Protein AF-A0A1H3DCQ0-F1 (afdb_monomer_lite)

pLDDT: mean 71.86, std 17.16, range [36.75, 95.94]

Sequence (113 aa):
MAKPFQTNRPQFDSDLDAILDRVYGNKPDAPVDIPRAVIPQTFVRNDQGSKELKEALSDLRSRRERAQSTMRLQEEIDY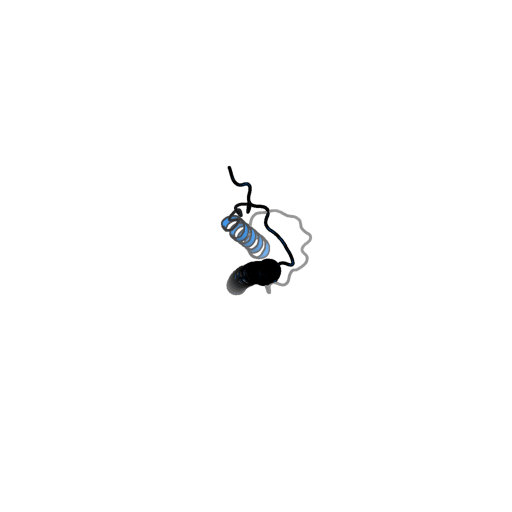LRTQINTLRDLG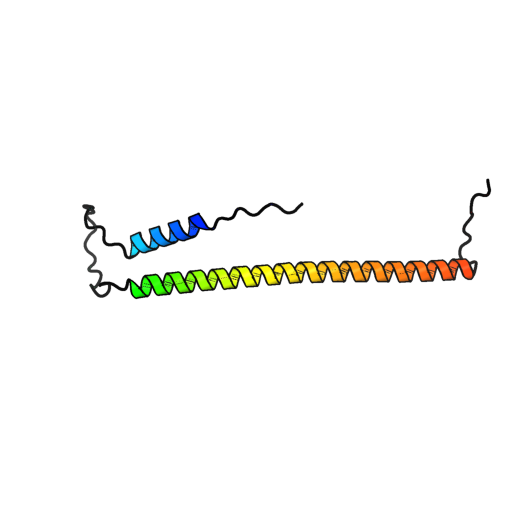DQIERLRLDVQHGRITLDLPTD

Secondary structure (DSSP, 8-state):
-PPPPP--HHHHHHHHHHHHHHHH----------------GGGS--HHHHHHHHHHHHHHHHHHHHHHHHHHHHHHHHHHHHHHHHHHHHHHHHHHHHHHHHTTSS-------

Foldseek 3Di:
DDDDDPPCPPVVVVVLVVVCCVVLNDDPDDPDPDPDPPPDPPSPDPPVVSVVVVVVVVVVVVVVVVVVVVVVVVVVVVVVVVVVVVVVVVVVVVVVVVVCVVVVVDDDPDDDD

Radius of gyration: 32.67 Å; chains: 1; bounding box: 79×29×78 Å

Organism: Allochromatium warmingii (NCBI:txid61595)

Structure (mmCIF, N/CA/C/O backbone):
data_AF-A0A1H3DCQ0-F1
#
_entry.id   AF-A0A1H3DCQ0-F1
#
loop_
_atom_site.group_PDB
_atom_site.id
_atom_site.type_symbol
_atom_site.label_atom_id
_atom_site.label_alt_id
_atom_site.label_comp_id
_atom_site.label_asym_id
_atom_site.label_entity_id
_atom_site.label_seq_id
_atom_site.pdbx_PDB_ins_code
_atom_site.Cartn_x
_atom_site.Cartn_y
_atom_site.Cartn_z
_atom_site.occupancy
_atom_site.B_iso_or_equiv
_atom_site.auth_seq_id
_atom_site.auth_comp_id
_atom_site.auth_asym_id
_atom_site.auth_atom_id
_atom_site.pdbx_PDB_model_num
ATOM 1 N N . MET A 1 1 ? 2.482 13.761 -0.715 1.00 36.75 1 MET A N 1
ATOM 2 C CA . MET A 1 1 ? 2.442 14.274 0.674 1.00 36.75 1 MET A CA 1
ATOM 3 C C . MET A 1 1 ? 1.290 13.598 1.406 1.00 36.75 1 MET A C 1
ATOM 5 O O . MET A 1 1 ? 0.142 13.866 1.078 1.00 36.75 1 MET A O 1
ATOM 9 N N . ALA A 1 2 ? 1.579 12.663 2.315 1.00 41.25 2 ALA A N 1
ATOM 10 C CA . ALA A 1 2 ? 0.559 11.967 3.101 1.00 41.25 2 ALA A CA 1
ATOM 11 C C . ALA A 1 2 ? 0.163 12.825 4.316 1.00 41.25 2 ALA A C 1
ATOM 13 O O . ALA A 1 2 ? 1.034 13.341 5.015 1.00 41.25 2 ALA A O 1
ATOM 14 N N . LYS A 1 3 ? -1.142 13.017 4.545 1.00 48.44 3 LYS A N 1
ATOM 15 C CA . LYS A 1 3 ? -1.653 13.773 5.700 1.00 48.44 3 LYS A CA 1
ATOM 16 C C . LYS A 1 3 ? -1.341 13.020 7.005 1.00 48.44 3 LYS A C 1
ATOM 18 O O . LYS A 1 3 ? -1.567 11.810 7.052 1.00 48.44 3 LYS A O 1
ATOM 23 N N . PRO A 1 4 ? -0.888 13.704 8.070 1.00 46.00 4 PRO A N 1
ATOM 24 C CA . PRO A 1 4 ? -0.764 13.091 9.386 1.00 46.00 4 PRO A CA 1
ATOM 25 C C . PRO A 1 4 ? -2.164 12.780 9.932 1.00 46.00 4 PRO A C 1
ATOM 27 O O . PRO A 1 4 ? -3.019 13.661 10.028 1.00 46.00 4 PRO A O 1
ATOM 30 N N . PHE A 1 5 ? -2.418 11.510 10.248 1.00 55.00 5 PHE A N 1
ATOM 31 C CA . PHE A 1 5 ? -3.696 11.074 10.803 1.00 55.00 5 PHE A CA 1
ATOM 32 C C . PHE A 1 5 ? -3.772 11.429 12.290 1.00 55.00 5 PHE A C 1
ATOM 34 O O . PHE A 1 5 ? -2.950 10.987 13.090 1.00 55.00 5 PHE A O 1
ATOM 41 N N . GLN A 1 6 ? -4.786 12.220 12.643 1.00 46.38 6 GLN A N 1
ATOM 42 C CA . GLN A 1 6 ? -5.157 12.527 14.020 1.00 46.38 6 GLN A CA 1
ATOM 43 C C . GLN A 1 6 ? -5.483 11.228 14.769 1.00 46.38 6 GLN A C 1
ATOM 45 O O . GLN A 1 6 ? -6.370 10.460 14.393 1.00 46.38 6 GLN A O 1
ATOM 50 N N . THR A 1 7 ? -4.746 10.975 15.843 1.00 48.78 7 THR A N 1
ATOM 51 C CA . THR A 1 7 ? -4.976 9.890 16.794 1.00 48.78 7 THR A CA 1
ATOM 52 C C . THR A 1 7 ? -6.251 10.152 17.604 1.00 48.78 7 THR A C 1
ATOM 54 O O . THR A 1 7 ? -6.183 10.565 18.756 1.00 48.78 7 THR A O 1
ATOM 57 N N . ASN A 1 8 ? -7.425 9.862 17.032 1.00 51.03 8 ASN A N 1
ATOM 58 C CA . ASN A 1 8 ? -8.747 9.934 17.690 1.00 51.03 8 ASN A CA 1
ATOM 59 C C . ASN A 1 8 ? -8.974 8.827 18.748 1.00 51.03 8 ASN A C 1
ATOM 61 O O . ASN A 1 8 ? -10.093 8.368 18.964 1.00 51.03 8 ASN A O 1
ATOM 65 N N . ARG A 1 9 ? -7.907 8.331 19.383 1.00 52.66 9 ARG A N 1
ATOM 66 C CA . ARG A 1 9 ? -7.963 7.233 20.358 1.00 52.66 9 ARG A CA 1
ATOM 67 C C . ARG A 1 9 ? -8.759 7.570 21.633 1.00 52.66 9 ARG A C 1
ATOM 69 O O . ARG A 1 9 ? -9.628 6.769 21.950 1.00 52.66 9 ARG A O 1
ATOM 76 N N . PRO A 1 10 ? -8.557 8.715 22.317 1.00 57.78 10 PRO A N 1
ATOM 77 C CA . PRO A 1 10 ? -9.192 8.941 23.622 1.00 57.78 10 PRO A CA 1
ATOM 78 C C . PRO A 1 10 ? -10.685 9.289 23.538 1.00 57.78 10 PRO A C 1
ATOM 80 O O . PRO A 1 10 ? -11.425 9.064 24.489 1.00 57.78 10 PRO A O 1
ATOM 83 N N . GLN A 1 11 ? -11.143 9.827 22.405 1.00 63.56 11 GLN A N 1
ATOM 84 C CA . GLN A 1 11 ? -12.509 10.338 22.280 1.00 63.56 11 GLN A CA 1
ATOM 85 C C . GLN A 1 11 ? -13.541 9.219 22.101 1.00 63.56 11 GLN A C 1
ATOM 87 O O . GLN A 1 11 ? -14.601 9.265 22.707 1.00 63.56 11 GLN A O 1
ATOM 92 N N . PHE A 1 12 ? -13.195 8.162 21.360 1.00 65.12 12 PHE A N 1
ATOM 93 C CA . PHE A 1 12 ? -14.090 7.019 21.160 1.00 65.12 12 PHE A CA 1
ATOM 94 C C . PHE A 1 12 ? -14.335 6.226 22.448 1.00 65.12 12 PHE A C 1
ATOM 96 O O . PHE A 1 12 ? -15.464 5.825 22.704 1.00 65.12 12 PHE A O 1
ATOM 103 N N . ASP A 1 13 ? -13.297 6.012 23.261 1.00 66.50 13 ASP A N 1
ATOM 104 C CA . ASP A 1 13 ? -13.434 5.260 24.513 1.00 66.50 13 ASP A CA 1
ATOM 105 C C . ASP A 1 13 ? -14.296 6.039 25.520 1.00 66.50 13 ASP A C 1
ATOM 107 O O . ASP A 1 13 ? -15.165 5.457 26.163 1.00 66.50 13 ASP A O 1
ATOM 111 N N . SER A 1 14 ? -14.131 7.368 25.569 1.00 67.44 14 SER A N 1
ATOM 112 C CA . SER A 1 14 ? -14.988 8.276 26.3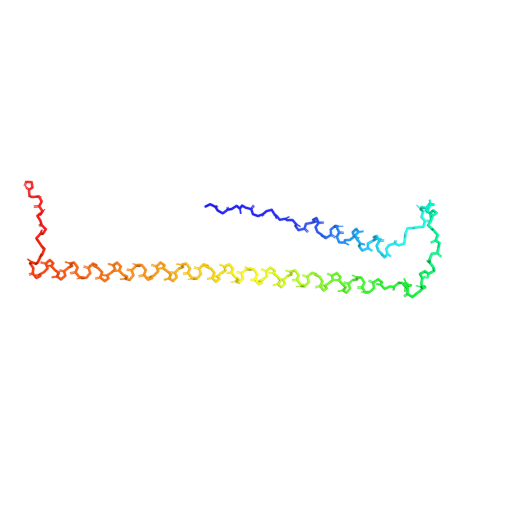42 1.00 67.44 14 SER A CA 1
ATOM 113 C C . SER A 1 14 ? -16.440 8.272 25.855 1.00 67.44 14 SER A C 1
ATOM 115 O O . SER A 1 14 ? -17.361 8.241 26.669 1.00 67.44 14 SER A O 1
ATOM 117 N N . ASP A 1 15 ? -16.665 8.305 24.541 1.00 69.38 15 ASP A N 1
ATOM 118 C CA . ASP A 1 15 ? -18.012 8.290 23.960 1.00 69.38 15 ASP A CA 1
ATOM 119 C C . ASP A 1 15 ? -18.700 6.936 24.184 1.00 69.38 15 ASP A C 1
ATOM 121 O O . ASP A 1 15 ? -19.893 6.883 24.487 1.00 69.38 15 ASP A O 1
ATOM 125 N N . LEU A 1 16 ? -17.951 5.834 24.092 1.00 72.69 16 LEU A N 1
ATOM 126 C CA . LEU A 1 16 ? -18.446 4.492 24.382 1.00 72.69 16 LEU A CA 1
ATOM 127 C C . LEU A 1 16 ? -18.814 4.355 25.860 1.00 72.69 16 LEU A C 1
ATOM 129 O O . LEU A 1 16 ? -19.893 3.854 26.166 1.00 72.69 16 LEU A O 1
ATOM 133 N N . ASP A 1 17 ? -17.963 4.838 26.763 1.00 72.69 17 ASP A N 1
ATOM 134 C CA . ASP A 1 17 ? -18.251 4.843 28.196 1.00 72.69 17 ASP A CA 1
ATOM 135 C C . ASP A 1 17 ? -19.470 5.716 28.514 1.00 72.69 17 ASP A C 1
ATOM 137 O O . ASP A 1 17 ? -20.328 5.297 29.285 1.00 72.69 17 ASP A O 1
ATOM 141 N N . ALA A 1 18 ? -19.635 6.864 27.850 1.00 72.25 18 ALA A N 1
ATOM 142 C CA . ALA A 1 18 ? -20.825 7.703 27.990 1.00 72.25 18 ALA A CA 1
ATOM 143 C C . ALA A 1 18 ? -22.106 7.024 27.469 1.00 72.25 18 ALA A C 1
ATOM 145 O O . ALA A 1 18 ? -23.181 7.201 28.046 1.00 72.25 18 ALA A O 1
ATOM 146 N N . ILE A 1 19 ? -22.019 6.244 26.388 1.00 73.38 19 ILE A N 1
ATOM 147 C CA . ILE A 1 19 ? -23.153 5.477 25.853 1.00 73.38 19 ILE A CA 1
ATOM 148 C C . ILE A 1 19 ? -23.493 4.310 26.781 1.00 73.38 19 ILE A C 1
ATOM 150 O O . ILE A 1 19 ? -24.666 4.100 27.086 1.00 73.38 19 ILE A O 1
ATOM 154 N N . LEU A 1 20 ? -22.490 3.574 27.258 1.00 71.06 20 LEU A N 1
ATOM 155 C CA . LEU A 1 20 ? -22.688 2.466 28.187 1.00 71.06 20 LEU A CA 1
ATOM 156 C C . LEU A 1 20 ? -23.248 2.964 29.523 1.00 71.06 20 LEU A C 1
ATOM 158 O O . LEU A 1 20 ? -24.194 2.371 30.027 1.00 71.06 20 LEU A O 1
ATOM 162 N N . ASP A 1 21 ? -22.761 4.089 30.043 1.00 69.44 21 ASP A N 1
ATOM 163 C CA . ASP A 1 21 ? -23.301 4.728 31.248 1.00 69.44 21 ASP A CA 1
ATOM 164 C C . ASP A 1 21 ? -24.717 5.283 31.019 1.00 69.44 21 ASP A C 1
ATOM 166 O O . ASP A 1 21 ? -25.565 5.239 31.900 1.00 69.44 21 ASP A O 1
ATOM 170 N N . ARG A 1 22 ? -25.056 5.742 29.811 1.00 69.06 22 ARG A N 1
ATOM 171 C CA . ARG A 1 22 ? -26.432 6.165 29.499 1.00 69.06 22 ARG A CA 1
ATOM 172 C C . ARG A 1 22 ? -27.410 4.988 29.394 1.00 69.06 22 ARG A C 1
ATOM 174 O O . ARG A 1 22 ? -28.580 5.149 29.729 1.00 69.06 22 ARG A O 1
ATOM 181 N N . VAL A 1 23 ? -26.964 3.842 28.881 1.00 63.66 23 VAL A N 1
ATOM 182 C CA . VAL A 1 23 ? -27.813 2.659 28.642 1.00 63.66 23 VAL A CA 1
ATOM 183 C C . VAL A 1 23 ? -27.898 1.758 29.879 1.00 63.66 23 VAL A C 1
ATOM 185 O O . VAL A 1 23 ? -28.939 1.151 30.119 1.00 63.66 23 VAL A O 1
ATOM 188 N N . TYR A 1 24 ? -26.825 1.688 30.669 1.00 59.25 24 TYR A N 1
ATOM 189 C CA . TYR A 1 24 ? -26.683 0.782 31.814 1.00 59.25 24 TYR A CA 1
ATOM 190 C C . TYR A 1 24 ? -26.395 1.492 33.146 1.00 59.25 24 TYR A C 1
ATOM 192 O O . TYR A 1 24 ? -26.485 0.861 34.200 1.00 59.25 24 TYR A O 1
ATOM 200 N N . GLY A 1 25 ? -26.050 2.780 33.132 1.00 53.69 25 GLY A N 1
ATOM 201 C CA . GLY A 1 25 ? -25.765 3.558 34.334 1.00 53.69 25 GLY A CA 1
ATOM 202 C C . GLY A 1 25 ? -27.047 4.003 35.030 1.00 53.69 25 GLY A C 1
ATOM 203 O O . GLY A 1 25 ? -27.839 4.800 34.527 1.00 53.69 25 GLY A O 1
ATOM 204 N N . ASN A 1 26 ? -27.244 3.483 36.238 1.00 57.31 26 ASN A N 1
ATOM 205 C CA . ASN A 1 26 ? -28.305 3.908 37.141 1.00 57.31 26 ASN A CA 1
ATOM 206 C C . ASN A 1 26 ? -28.019 5.333 37.644 1.00 57.31 26 ASN A C 1
ATOM 208 O O . ASN A 1 26 ? -27.223 5.508 38.565 1.00 57.31 26 ASN A O 1
ATOM 212 N N . LYS A 1 27 ? -28.692 6.353 37.099 1.00 53.88 27 LYS A N 1
ATOM 213 C CA . LYS A 1 27 ? -28.791 7.668 37.757 1.00 53.88 27 LYS A CA 1
ATOM 214 C C . LYS A 1 27 ? -30.149 7.785 38.458 1.00 53.88 27 LYS A C 1
ATOM 216 O O . LYS A 1 27 ? -31.161 7.791 37.761 1.00 53.88 27 LYS A O 1
ATOM 221 N N . PRO A 1 28 ? -30.200 7.876 39.802 1.00 52.78 28 PRO A N 1
ATOM 222 C CA . PRO A 1 28 ? -31.461 8.001 40.531 1.00 52.78 28 PRO A CA 1
ATOM 223 C C . PRO A 1 28 ? -32.058 9.422 40.562 1.00 52.78 28 PRO A C 1
ATOM 225 O O . PRO A 1 28 ? -33.158 9.568 41.075 1.00 52.78 28 PRO A O 1
ATOM 228 N N . ASP A 1 29 ? -31.422 10.448 39.983 1.00 53.22 29 ASP A N 1
ATOM 229 C CA . ASP A 1 29 ? -31.877 11.843 40.133 1.00 53.22 29 ASP A CA 1
ATOM 230 C C . ASP A 1 29 ? -32.185 12.540 38.800 1.00 53.22 29 ASP A C 1
ATOM 232 O O . ASP A 1 29 ? -31.443 13.403 38.330 1.00 53.22 29 ASP A O 1
ATOM 236 N N . ALA A 1 30 ? -33.321 12.203 38.192 1.00 49.50 30 ALA A N 1
ATOM 237 C CA . ALA A 1 30 ? -33.998 13.114 37.271 1.00 49.50 30 ALA A CA 1
ATOM 238 C C . ALA A 1 30 ? -35.520 12.894 37.345 1.00 49.50 30 ALA A C 1
ATOM 240 O O . ALA A 1 30 ? -35.973 11.773 37.097 1.00 49.50 30 ALA A O 1
ATOM 241 N N . PRO A 1 31 ? -36.332 13.926 37.649 1.00 47.00 31 PRO A N 1
ATOM 242 C CA . PRO A 1 31 ? -37.779 13.831 37.543 1.00 47.00 31 PRO A CA 1
ATOM 243 C C . PRO A 1 31 ? -38.133 13.929 36.060 1.00 47.00 31 PRO A C 1
ATOM 245 O O . PRO A 1 31 ? -38.392 15.008 35.533 1.00 47.00 31 PRO A O 1
ATOM 248 N N . VAL A 1 32 ? -38.065 12.802 35.356 1.00 50.00 32 VAL A N 1
ATOM 249 C CA . VAL A 1 32 ? -38.583 12.706 33.993 1.00 50.00 32 VAL A CA 1
ATOM 250 C C . VAL A 1 32 ? -39.899 11.949 34.070 1.00 50.00 32 VAL A C 1
ATOM 252 O O . VAL A 1 32 ? -39.915 10.729 34.224 1.00 50.00 32 VAL A O 1
ATOM 255 N N . ASP A 1 33 ? -41.001 12.695 33.982 1.00 46.00 33 ASP A N 1
ATOM 256 C CA . ASP A 1 33 ? -42.336 12.164 33.705 1.00 46.00 33 ASP A CA 1
ATOM 257 C C . ASP A 1 33 ? -42.329 11.522 32.308 1.00 46.00 33 ASP A C 1
ATOM 259 O O . ASP A 1 33 ? -42.688 12.129 31.300 1.00 46.00 33 ASP A O 1
ATOM 263 N N . ILE A 1 34 ? -41.861 10.277 32.234 1.00 55.69 34 ILE A N 1
ATOM 264 C CA . ILE A 1 34 ? -42.050 9.399 31.081 1.00 55.69 34 ILE A CA 1
ATOM 265 C C . ILE A 1 34 ? -43.137 8.400 31.484 1.00 55.69 34 ILE A C 1
ATOM 267 O O . ILE A 1 34 ? -42.979 7.734 32.514 1.00 55.69 34 ILE A O 1
ATOM 271 N N . PRO A 1 35 ? -44.236 8.254 30.716 1.00 45.03 35 PRO A N 1
ATOM 272 C CA . PRO A 1 35 ? -45.238 7.239 31.000 1.00 45.03 35 PRO A CA 1
ATOM 273 C C . PRO A 1 35 ? -44.551 5.876 31.021 1.00 45.03 35 PRO A C 1
ATOM 275 O O . PRO A 1 35 ? -43.921 5.445 30.055 1.00 45.03 35 PRO A O 1
ATOM 278 N N . ARG A 1 36 ? -44.634 5.254 32.195 1.00 48.25 36 ARG A N 1
ATOM 279 C CA . ARG A 1 36 ? -43.927 4.054 32.632 1.00 48.25 36 ARG A CA 1
ATOM 280 C C . ARG A 1 36 ? -44.325 2.858 31.762 1.00 48.25 36 ARG A C 1
ATOM 282 O O . ARG A 1 36 ? -45.153 2.042 32.155 1.00 48.25 36 ARG A O 1
ATOM 289 N N . ALA A 1 37 ? -43.733 2.743 30.574 1.00 47.41 37 ALA A N 1
ATOM 290 C CA . ALA A 1 37 ? -43.648 1.470 29.882 1.00 47.41 37 ALA A CA 1
ATOM 291 C C . ALA A 1 37 ? -42.833 0.556 30.797 1.00 47.41 37 ALA A C 1
ATOM 293 O O . ALA A 1 37 ? -41.677 0.837 31.109 1.00 47.41 37 ALA A O 1
ATOM 294 N N . VAL A 1 38 ? -43.489 -0.475 31.323 1.00 50.47 38 VAL A N 1
ATOM 295 C CA . VAL A 1 38 ? -42.901 -1.472 32.213 1.00 50.47 38 VAL A CA 1
ATOM 296 C C . VAL A 1 38 ? -41.805 -2.194 31.434 1.00 50.47 38 VAL A C 1
ATOM 298 O O . VAL A 1 38 ? -42.063 -3.165 30.732 1.00 50.47 38 VAL A O 1
ATOM 301 N N . ILE A 1 39 ? -40.579 -1.679 31.517 1.00 52.12 39 ILE A N 1
ATOM 302 C CA . ILE A 1 39 ? -39.385 -2.383 31.064 1.00 52.12 39 ILE A CA 1
ATOM 303 C C . ILE A 1 39 ? -39.178 -3.520 32.074 1.00 52.12 39 ILE A C 1
ATOM 305 O O . ILE A 1 39 ? -39.026 -3.240 33.269 1.00 52.12 39 ILE A O 1
ATOM 309 N N . PRO A 1 40 ? -39.228 -4.795 31.647 1.00 43.31 40 PRO A N 1
ATOM 310 C CA . PRO A 1 40 ? -39.035 -5.926 32.542 1.00 43.31 40 PRO A CA 1
ATOM 311 C C . PRO A 1 40 ? -37.693 -5.808 33.265 1.00 43.31 40 PRO A C 1
ATOM 313 O O . PRO A 1 40 ? -36.658 -5.549 32.651 1.00 43.31 40 PRO A O 1
ATOM 316 N N . GLN A 1 41 ? -37.713 -6.030 34.578 1.00 50.78 41 GLN A N 1
ATOM 317 C CA . GLN A 1 41 ? -36.566 -5.969 35.492 1.00 50.78 41 GLN A CA 1
ATOM 318 C C . GLN A 1 41 ? -35.497 -7.059 35.244 1.00 50.78 41 GLN A C 1
ATOM 320 O O . GLN A 1 41 ? -34.731 -7.394 36.139 1.00 50.78 41 GLN A O 1
ATOM 325 N N . THR A 1 42 ? -35.393 -7.625 34.041 1.00 50.38 42 THR A N 1
ATOM 326 C CA . THR A 1 42 ? -34.314 -8.559 33.677 1.00 50.38 42 THR A CA 1
ATOM 327 C C . THR A 1 42 ? -32.979 -7.854 33.422 1.00 50.38 42 THR A C 1
ATOM 329 O O . THR A 1 42 ? -31.964 -8.517 33.250 1.00 50.38 42 THR A O 1
ATOM 332 N N . PHE A 1 43 ? -32.947 -6.518 33.448 1.00 50.31 43 PHE A N 1
ATOM 333 C CA . PHE A 1 43 ? -3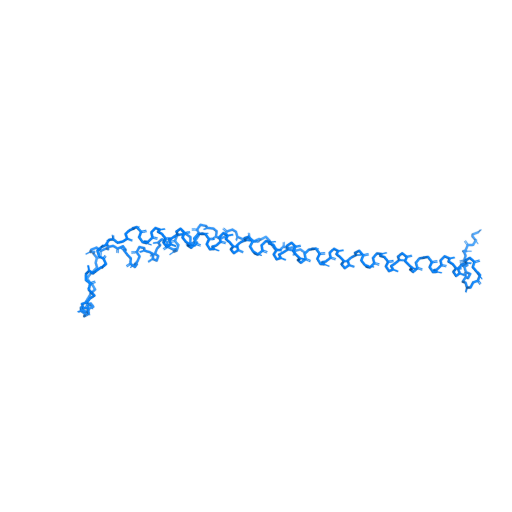1.723 -5.711 33.369 1.00 50.31 43 PHE A CA 1
ATOM 334 C C . PHE A 1 43 ? -31.095 -5.419 34.740 1.00 50.31 43 PHE A C 1
ATOM 336 O O . PHE A 1 43 ? -30.351 -4.450 34.896 1.00 50.31 43 PHE A O 1
ATOM 343 N N . VAL A 1 44 ? -31.355 -6.251 35.752 1.00 49.91 44 VAL A N 1
ATOM 344 C CA . VAL A 1 44 ? -30.555 -6.228 36.979 1.00 49.91 44 VAL A CA 1
ATOM 345 C C . VAL A 1 44 ? -29.152 -6.740 36.635 1.00 49.91 44 VAL A C 1
ATOM 347 O O . VAL A 1 44 ? -28.876 -7.933 36.656 1.00 49.91 44 VAL A O 1
ATOM 350 N N . ARG A 1 45 ? -28.263 -5.783 36.349 1.00 52.53 45 ARG A N 1
ATOM 351 C CA . ARG A 1 45 ? -26.815 -5.866 36.573 1.00 52.53 45 ARG A CA 1
ATOM 352 C C . ARG A 1 45 ? -26.048 -6.880 35.710 1.00 52.53 45 ARG A C 1
ATOM 354 O O . ARG A 1 45 ? -25.386 -7.769 36.230 1.00 52.53 45 ARG A O 1
ATOM 361 N N . ASN A 1 46 ? -26.011 -6.655 34.397 1.00 58.66 46 ASN A N 1
ATOM 362 C CA . ASN A 1 46 ? -24.994 -7.260 33.525 1.00 58.66 46 ASN A CA 1
ATOM 363 C C . ASN A 1 46 ? -23.799 -6.309 33.314 1.00 58.66 46 ASN A C 1
ATOM 365 O O . ASN A 1 46 ? -23.400 -6.054 32.181 1.00 58.66 46 ASN A O 1
ATOM 369 N N . ASP A 1 47 ? -23.184 -5.826 34.403 1.00 60.25 47 ASP A N 1
ATOM 370 C CA . ASP A 1 47 ? -21.855 -5.171 34.355 1.00 60.25 47 ASP A CA 1
ATOM 371 C C . ASP A 1 47 ? -20.814 -6.062 33.657 1.00 60.25 47 ASP A C 1
ATOM 373 O O . ASP A 1 47 ? -19.849 -5.591 33.062 1.00 60.25 47 ASP A O 1
ATOM 377 N N . GLN A 1 48 ? -21.018 -7.377 33.729 1.00 62.44 48 GLN A N 1
ATOM 378 C CA . GLN A 1 48 ? -20.222 -8.361 33.016 1.00 62.44 48 GLN A CA 1
ATOM 379 C C . GLN A 1 48 ? -20.473 -8.302 31.499 1.00 62.44 48 GLN A C 1
ATOM 381 O O . GLN A 1 48 ? -19.524 -8.251 30.726 1.00 62.44 48 GLN A O 1
ATOM 386 N N . GLY A 1 49 ? -21.735 -8.202 31.072 1.00 68.69 49 GLY A N 1
ATOM 387 C CA . GLY A 1 49 ? -22.098 -8.108 29.655 1.00 68.69 49 GLY A CA 1
ATOM 388 C C . GLY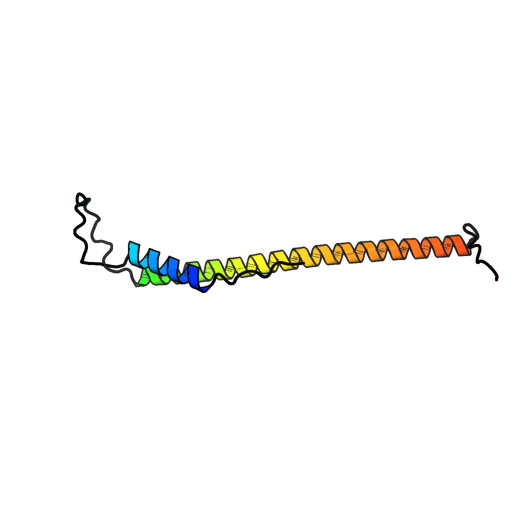 A 1 49 ? -21.671 -6.789 29.003 1.00 68.69 49 GLY A C 1
ATOM 389 O O . GLY A 1 49 ? -21.275 -6.780 27.840 1.00 68.69 49 GLY A O 1
ATOM 390 N N . SER A 1 50 ? -21.687 -5.673 29.741 1.00 72.56 50 SER A N 1
ATOM 391 C CA . SER A 1 50 ? -21.171 -4.393 29.232 1.00 72.56 50 SER A CA 1
ATOM 392 C C . SER A 1 50 ? -19.644 -4.409 29.077 1.00 72.56 50 SER A C 1
ATOM 394 O O . SER A 1 50 ? -19.124 -3.879 28.093 1.00 72.56 50 SER A O 1
ATOM 396 N N . LYS A 1 51 ? -18.920 -5.077 29.986 1.00 76.19 51 LYS A N 1
ATOM 397 C CA . LYS A 1 51 ? -17.470 -5.310 29.867 1.00 76.19 51 LYS A CA 1
ATOM 398 C C . LYS A 1 51 ? -17.123 -6.227 28.698 1.00 76.19 51 LYS A C 1
ATOM 400 O O . LYS A 1 51 ? -16.249 -5.875 27.913 1.00 76.19 51 LYS A O 1
ATOM 405 N N . GLU A 1 52 ? -17.833 -7.342 28.546 1.00 75.25 52 GLU A N 1
ATOM 406 C CA . GLU A 1 52 ? -17.653 -8.273 27.425 1.00 75.25 52 GLU A CA 1
ATOM 407 C C . GLU A 1 52 ? -17.924 -7.588 26.079 1.00 75.25 52 GLU A C 1
ATOM 409 O O . GLU A 1 52 ? -17.171 -7.765 25.122 1.00 75.25 52 GLU A O 1
ATOM 414 N N . LEU A 1 53 ? -18.947 -6.728 26.008 1.00 79.44 53 LEU A N 1
ATOM 415 C CA . LEU A 1 53 ? -19.223 -5.926 24.817 1.00 79.44 53 LEU A CA 1
ATOM 416 C C . LEU A 1 53 ? -18.096 -4.923 24.525 1.00 79.44 53 LEU A C 1
ATOM 418 O O . LEU A 1 53 ? -17.690 -4.774 23.371 1.00 79.44 53 LEU A O 1
ATOM 422 N N . LYS A 1 54 ? -17.571 -4.246 25.554 1.00 80.62 54 LYS A N 1
ATOM 423 C CA . LYS A 1 54 ? -16.444 -3.311 25.411 1.00 80.62 54 LYS A CA 1
ATOM 424 C C . LYS A 1 54 ? -15.184 -4.028 24.919 1.00 80.62 54 LYS A C 1
ATOM 426 O O . LYS A 1 54 ? -14.504 -3.524 24.025 1.00 80.62 54 LYS A O 1
ATOM 431 N N . GLU A 1 55 ? -14.906 -5.214 25.448 1.00 82.06 55 GLU A N 1
ATOM 432 C CA . GLU A 1 55 ? -13.782 -6.052 25.028 1.00 82.06 55 GLU A CA 1
ATOM 433 C C . GLU A 1 55 ? -13.947 -6.526 23.576 1.00 82.06 55 GLU A C 1
ATOM 435 O O . GLU A 1 55 ? -13.051 -6.317 22.757 1.00 82.06 55 GLU A O 1
ATOM 440 N N . ALA A 1 56 ? -15.129 -7.026 23.201 1.00 79.75 56 ALA A N 1
ATOM 441 C CA . ALA A 1 56 ? -15.428 -7.440 21.830 1.00 79.75 56 ALA A CA 1
ATOM 442 C C . ALA A 1 56 ? -15.308 -6.288 20.812 1.00 79.75 56 ALA A C 1
ATOM 444 O O . ALA A 1 56 ? -14.817 -6.482 19.696 1.00 79.75 56 ALA A O 1
ATOM 445 N N . LEU A 1 57 ? -15.723 -5.072 21.185 1.00 81.69 57 LEU A N 1
ATOM 446 C CA . LEU A 1 57 ? -15.581 -3.879 20.344 1.00 81.69 57 LEU A CA 1
ATOM 447 C C . LEU A 1 57 ? -14.117 -3.438 20.202 1.00 81.69 57 LEU A C 1
ATOM 449 O O . LEU A 1 57 ? -13.695 -3.070 19.100 1.00 81.69 57 LEU A O 1
ATOM 453 N N . SER A 1 58 ? -13.335 -3.514 21.281 1.00 80.12 58 SER A N 1
ATOM 454 C CA . SER A 1 58 ? -11.890 -3.255 21.255 1.00 80.12 58 SER A CA 1
ATOM 455 C C . SER A 1 58 ? -11.158 -4.240 20.334 1.00 80.12 58 SER A C 1
ATOM 457 O O . SER A 1 58 ? -10.345 -3.846 19.486 1.00 80.12 58 SER A O 1
ATOM 459 N N . ASP A 1 59 ? -11.516 -5.520 20.416 1.00 86.88 59 ASP A N 1
ATOM 460 C CA . ASP A 1 59 ? -10.982 -6.576 19.559 1.00 86.88 59 ASP A CA 1
ATOM 461 C C . ASP A 1 59 ? -11.348 -6.369 18.089 1.00 86.88 59 ASP A C 1
ATOM 463 O O . ASP A 1 59 ? -10.491 -6.481 17.205 1.00 86.88 59 ASP A O 1
ATOM 467 N N . LEU A 1 60 ? -12.604 -6.020 17.800 1.00 84.62 60 LEU A N 1
ATOM 468 C CA . LEU A 1 60 ? -13.058 -5.739 16.439 1.00 84.62 60 LEU A CA 1
ATOM 469 C C . LEU A 1 60 ? -12.316 -4.541 15.835 1.00 84.62 60 LEU A C 1
ATOM 471 O O . LEU A 1 60 ? -11.896 -4.595 14.675 1.00 84.62 60 LEU A O 1
ATOM 475 N N . ARG A 1 61 ? -12.097 -3.480 16.619 1.00 81.19 61 ARG A N 1
ATOM 476 C CA . ARG A 1 61 ? -11.293 -2.326 16.200 1.00 81.19 61 ARG A CA 1
ATOM 477 C C . ARG A 1 61 ? -9.856 -2.736 15.908 1.00 81.19 61 ARG A C 1
ATOM 479 O O . ARG A 1 61 ? -9.340 -2.397 14.847 1.00 81.19 61 ARG A O 1
ATOM 486 N N . SER A 1 62 ? -9.237 -3.506 16.798 1.00 85.25 62 SER A N 1
ATOM 487 C CA . SER A 1 62 ? -7.870 -3.999 16.616 1.00 85.25 62 SER A CA 1
ATOM 488 C C . SER A 1 62 ? -7.740 -4.837 15.341 1.00 85.25 62 SER A C 1
ATOM 490 O O . SER A 1 62 ? -6.796 -4.667 14.568 1.00 85.25 62 SER A O 1
ATOM 492 N N . ARG A 1 63 ? -8.719 -5.707 15.063 1.00 85.88 63 ARG A N 1
ATOM 493 C CA . ARG A 1 63 ? -8.781 -6.491 13.818 1.00 85.88 63 ARG A CA 1
ATOM 494 C C . ARG A 1 63 ? -8.958 -5.600 12.591 1.00 85.88 63 ARG A C 1
ATOM 496 O O . ARG A 1 63 ? -8.274 -5.818 11.594 1.00 85.88 63 ARG A O 1
ATOM 503 N N . ARG A 1 64 ? -9.815 -4.579 12.666 1.00 85.31 64 ARG A N 1
ATOM 504 C CA . ARG A 1 64 ? -9.998 -3.593 11.592 1.00 85.31 64 ARG A CA 1
ATOM 505 C C . ARG A 1 64 ? -8.714 -2.813 11.317 1.00 85.31 64 ARG A C 1
ATOM 507 O O . ARG A 1 64 ? -8.355 -2.666 10.155 1.00 85.31 64 ARG A O 1
ATOM 514 N N . GLU A 1 65 ? -8.023 -2.333 12.347 1.00 85.12 65 GLU A N 1
ATOM 515 C CA . GLU A 1 65 ? -6.760 -1.600 12.194 1.00 85.12 65 GLU A CA 1
ATOM 516 C C . GLU A 1 65 ? -5.695 -2.484 11.525 1.00 85.12 65 GLU A C 1
ATOM 518 O O . GLU A 1 65 ? -5.047 -2.044 10.574 1.00 85.12 65 GLU A O 1
ATOM 523 N N . ARG A 1 66 ? -5.578 -3.758 11.930 1.00 82.69 66 ARG A N 1
ATOM 524 C CA . ARG A 1 66 ? -4.685 -4.723 11.263 1.00 82.69 66 ARG A CA 1
ATOM 525 C C . ARG A 1 66 ? -5.068 -4.952 9.803 1.00 82.69 66 ARG A C 1
ATOM 527 O O . ARG A 1 66 ? -4.193 -4.879 8.951 1.00 82.69 66 ARG A O 1
ATOM 534 N N . ALA A 1 67 ? -6.351 -5.177 9.515 1.00 81.25 67 ALA A N 1
ATOM 535 C CA . ALA A 1 67 ? -6.843 -5.396 8.154 1.00 81.25 67 ALA A CA 1
ATOM 536 C C . ALA A 1 67 ? -6.604 -4.178 7.244 1.00 81.25 67 ALA A C 1
ATOM 538 O O . ALA A 1 67 ? -6.209 -4.315 6.091 1.00 81.25 67 ALA A O 1
ATOM 539 N N . GLN A 1 68 ? -6.793 -2.968 7.770 1.00 81.69 68 GLN A N 1
ATOM 540 C CA . GLN A 1 68 ? -6.482 -1.740 7.041 1.00 81.69 68 GLN A CA 1
ATOM 541 C C . GLN A 1 68 ? -4.975 -1.578 6.820 1.00 81.69 68 GLN A C 1
ATOM 543 O O . GLN A 1 68 ? -4.563 -1.121 5.757 1.00 81.69 68 GLN A O 1
ATOM 548 N N . SER A 1 69 ? -4.144 -1.965 7.791 1.00 81.94 69 SER A N 1
ATOM 549 C CA . SER A 1 69 ? -2.689 -1.957 7.621 1.00 81.94 69 SER A CA 1
ATOM 550 C C . SER A 1 69 ? -2.238 -2.949 6.551 1.00 81.94 69 SER A C 1
ATOM 552 O O . SER A 1 69 ? -1.383 -2.602 5.743 1.00 81.94 69 SER A O 1
ATOM 554 N N . THR A 1 70 ? -2.804 -4.157 6.507 1.00 85.31 70 THR A N 1
ATOM 555 C CA . THR A 1 70 ? -2.471 -5.133 5.461 1.00 85.31 70 THR A CA 1
ATOM 556 C C . THR A 1 70 ? -2.947 -4.682 4.086 1.00 85.31 70 THR A C 1
ATOM 558 O O . THR A 1 70 ? -2.206 -4.853 3.126 1.00 85.31 70 THR A O 1
ATOM 561 N N . MET A 1 71 ? -4.116 -4.040 3.976 1.00 83.75 71 MET A N 1
ATOM 562 C CA . MET A 1 71 ? -4.555 -3.436 2.710 1.00 83.75 71 MET A CA 1
ATOM 563 C C . MET A 1 71 ? -3.588 -2.349 2.223 1.00 83.75 71 MET A C 1
ATOM 565 O O . MET A 1 71 ? -3.210 -2.359 1.058 1.00 83.75 71 MET A O 1
ATOM 569 N N . ARG A 1 72 ? -3.119 -1.463 3.112 1.00 82.38 72 ARG A N 1
ATOM 570 C CA . ARG A 1 72 ? -2.125 -0.432 2.756 1.00 82.38 72 ARG A CA 1
ATOM 571 C C . ARG A 1 72 ? -0.799 -1.033 2.288 1.00 82.38 72 ARG A C 1
ATOM 573 O O . ARG A 1 72 ? -0.226 -0.560 1.316 1.00 82.38 72 ARG A O 1
ATOM 580 N N . LEU A 1 73 ? -0.325 -2.084 2.961 1.00 85.94 73 LEU A N 1
ATOM 581 C CA . LEU A 1 73 ? 0.886 -2.798 2.542 1.00 85.94 73 LEU A CA 1
ATOM 582 C C . LEU A 1 73 ? 0.700 -3.464 1.173 1.00 85.94 73 LEU A C 1
ATOM 584 O O . LEU A 1 73 ? 1.627 -3.477 0.371 1.00 85.94 73 LEU A O 1
ATOM 588 N N . GLN A 1 74 ? -0.494 -3.986 0.888 1.00 87.81 74 GLN A N 1
ATOM 589 C CA . GLN A 1 74 ? -0.806 -4.568 -0.414 1.00 87.81 74 GLN A CA 1
ATOM 590 C C . GLN A 1 74 ? -0.769 -3.512 -1.531 1.00 87.81 74 GLN A C 1
ATOM 592 O O . GLN A 1 74 ? -0.157 -3.755 -2.567 1.00 87.81 74 GLN A O 1
ATOM 597 N N . GLU A 1 75 ? -1.343 -2.328 -1.298 1.00 87.81 75 GLU A N 1
ATOM 598 C CA . GLU A 1 75 ? -1.272 -1.198 -2.238 1.00 87.81 75 GLU A CA 1
ATOM 599 C C . GLU A 1 75 ? 0.183 -0.780 -2.522 1.00 87.81 75 GLU A C 1
ATOM 601 O O . GLU A 1 75 ? 0.551 -0.539 -3.673 1.00 87.81 75 GLU A O 1
ATOM 606 N N . GLU A 1 76 ? 1.034 -0.741 -1.493 1.00 88.56 76 GLU A N 1
ATOM 607 C CA . GLU A 1 76 ? 2.459 -0.422 -1.643 1.00 88.56 76 GLU A CA 1
ATOM 608 C C . GLU A 1 76 ? 3.215 -1.503 -2.432 1.00 88.56 76 GLU A C 1
ATOM 610 O O . GLU A 1 76 ? 4.019 -1.183 -3.310 1.00 88.56 76 GLU A O 1
ATOM 615 N N . ILE A 1 77 ? 2.913 -2.783 -2.194 1.00 93.00 77 ILE A N 1
ATOM 616 C CA . ILE A 1 77 ? 3.467 -3.899 -2.973 1.00 93.00 77 ILE A CA 1
ATOM 617 C C . ILE A 1 77 ? 3.081 -3.778 -4.451 1.00 93.00 77 ILE A C 1
ATOM 619 O O . ILE A 1 77 ? 3.934 -3.962 -5.323 1.00 93.00 77 ILE A O 1
ATOM 623 N N . ASP A 1 78 ? 1.823 -3.467 -4.754 1.00 93.06 78 ASP A N 1
ATOM 624 C CA . ASP A 1 78 ? 1.348 -3.362 -6.136 1.00 93.06 78 ASP A CA 1
ATOM 625 C C . ASP A 1 78 ? 1.952 -2.145 -6.857 1.00 93.06 78 ASP A C 1
ATOM 627 O O . ASP A 1 78 ? 2.337 -2.231 -8.031 1.00 93.06 78 ASP A O 1
ATOM 631 N N . TYR A 1 79 ? 2.154 -1.040 -6.137 1.00 92.00 79 TYR A N 1
ATOM 632 C CA . TYR A 1 79 ? 2.916 0.101 -6.636 1.00 92.00 79 TYR A CA 1
ATOM 633 C C . TYR A 1 79 ? 4.371 -0.272 -6.962 1.00 92.00 79 TYR A C 1
ATOM 635 O O . TYR A 1 79 ? 4.845 -0.007 -8.070 1.00 92.00 79 TYR A O 1
ATOM 643 N N . LEU A 1 80 ? 5.072 -0.943 -6.042 1.00 94.56 80 LEU A N 1
ATOM 644 C CA . LEU A 1 80 ? 6.459 -1.373 -6.254 1.00 94.56 80 LEU A CA 1
ATOM 645 C C . LEU A 1 80 ? 6.585 -2.364 -7.419 1.00 94.56 80 LEU A C 1
ATOM 647 O O . LEU A 1 80 ? 7.512 -2.260 -8.221 1.00 94.56 80 LEU A O 1
ATOM 651 N N . ARG A 1 81 ? 5.631 -3.289 -7.572 1.00 94.56 81 ARG A N 1
ATOM 652 C CA . ARG A 1 81 ? 5.571 -4.198 -8.730 1.00 94.56 81 ARG A CA 1
ATOM 653 C C . ARG A 1 81 ? 5.452 -3.437 -10.044 1.00 94.56 81 ARG A C 1
ATOM 655 O O . ARG A 1 81 ? 6.146 -3.769 -11.002 1.00 94.56 81 ARG A O 1
ATOM 662 N N . THR A 1 82 ? 4.614 -2.404 -10.075 1.00 94.81 82 THR A N 1
ATOM 663 C CA . THR A 1 82 ? 4.459 -1.544 -11.252 1.00 94.81 82 THR A CA 1
ATOM 664 C C . THR A 1 82 ? 5.775 -0.847 -11.589 1.00 94.81 82 THR A C 1
ATOM 666 O O . THR A 1 82 ? 6.212 -0.904 -12.734 1.00 94.81 82 THR A O 1
ATOM 669 N N . GLN A 1 83 ? 6.464 -0.276 -10.595 1.00 94.38 83 GLN A N 1
ATOM 670 C CA . GLN A 1 83 ? 7.768 0.356 -10.812 1.00 94.38 83 GLN A CA 1
ATOM 671 C C . GLN A 1 83 ? 8.826 -0.619 -11.342 1.00 94.38 83 GLN A C 1
ATOM 673 O O . GLN A 1 83 ? 9.579 -0.272 -12.249 1.00 94.38 83 GLN A O 1
ATOM 678 N N . ILE A 1 84 ? 8.878 -1.843 -10.805 1.00 95.19 84 ILE A N 1
ATOM 679 C CA . ILE A 1 84 ? 9.809 -2.878 -11.274 1.00 95.19 84 ILE A CA 1
ATOM 680 C C . ILE A 1 84 ? 9.548 -3.214 -12.744 1.00 95.19 84 ILE A C 1
ATOM 682 O O . ILE A 1 84 ? 10.501 -3.347 -13.511 1.00 95.19 84 ILE A O 1
ATOM 686 N N . ASN A 1 85 ? 8.282 -3.331 -13.148 1.00 95.94 85 ASN A N 1
ATOM 687 C CA . ASN A 1 85 ? 7.934 -3.587 -14.544 1.00 95.94 85 ASN A CA 1
ATOM 688 C C . ASN A 1 85 ? 8.378 -2.432 -15.447 1.00 95.94 85 ASN A C 1
ATOM 690 O O . ASN A 1 85 ? 9.053 -2.679 -16.440 1.00 95.94 85 ASN A O 1
ATOM 694 N N . THR A 1 86 ? 8.128 -1.180 -15.052 1.00 95.94 86 THR A N 1
ATOM 695 C CA . THR A 1 86 ? 8.603 -0.010 -15.805 1.00 95.94 86 THR A CA 1
ATOM 696 C C . THR A 1 86 ? 10.125 -0.006 -15.969 1.00 95.94 86 THR A C 1
ATOM 698 O O . THR A 1 86 ? 10.633 0.297 -17.045 1.00 95.94 86 THR A O 1
ATOM 701 N N . LEU A 1 87 ? 10.876 -0.360 -14.921 1.00 95.19 87 LEU A N 1
ATOM 702 C CA . LEU A 1 87 ? 12.337 -0.442 -14.994 1.00 95.19 87 LEU A CA 1
ATOM 703 C C . LEU A 1 87 ? 12.815 -1.557 -15.932 1.00 95.19 87 LEU A C 1
ATOM 705 O O . LEU A 1 87 ? 13.803 -1.366 -16.638 1.00 95.19 87 LEU A O 1
ATOM 709 N N . ARG A 1 88 ? 12.121 -2.701 -15.965 1.00 95.44 88 ARG A N 1
ATOM 710 C CA . ARG A 1 88 ? 12.414 -3.783 -16.917 1.00 95.44 88 ARG A CA 1
ATOM 711 C C . ARG A 1 88 ? 12.159 -3.347 -18.353 1.00 95.44 88 ARG A C 1
ATOM 713 O O . ARG A 1 88 ? 13.045 -3.512 -19.182 1.00 95.44 88 ARG A O 1
ATOM 720 N N . ASP A 1 89 ? 11.018 -2.715 -18.615 1.00 95.88 89 ASP A N 1
ATOM 721 C CA . ASP A 1 89 ? 10.673 -2.216 -19.949 1.00 95.88 89 ASP A CA 1
ATOM 722 C C . ASP A 1 89 ? 11.699 -1.190 -20.452 1.00 95.88 89 ASP A C 1
ATOM 724 O O . ASP A 1 89 ? 12.084 -1.207 -21.622 1.00 95.88 89 ASP A O 1
ATOM 728 N N . LEU A 1 90 ? 12.178 -0.306 -19.570 1.00 95.00 90 LEU A N 1
ATOM 729 C CA . LEU A 1 90 ? 13.258 0.630 -19.891 1.00 95.00 90 LEU A CA 1
ATOM 730 C C . LEU A 1 90 ? 14.583 -0.094 -20.164 1.00 95.00 90 LEU A C 1
ATOM 732 O O . LEU A 1 90 ? 15.296 0.281 -21.092 1.00 95.00 90 LEU A O 1
ATOM 736 N N . GLY A 1 91 ? 14.905 -1.137 -19.396 1.00 94.44 91 GLY A N 1
ATOM 737 C CA . GLY A 1 91 ? 16.070 -1.988 -19.649 1.00 94.44 91 GLY A CA 1
ATOM 738 C C . GLY A 1 91 ? 16.026 -2.634 -21.036 1.00 94.44 91 GLY A C 1
ATOM 739 O O . GLY A 1 91 ? 16.994 -2.539 -21.790 1.00 94.44 91 GLY A O 1
ATOM 740 N N . ASP A 1 92 ? 14.879 -3.197 -21.414 1.00 94.94 92 ASP A N 1
ATOM 741 C CA . ASP A 1 92 ? 14.672 -3.801 -22.734 1.00 94.94 92 ASP A CA 1
ATOM 742 C C . ASP A 1 92 ? 14.791 -2.767 -23.863 1.00 94.94 92 ASP A C 1
ATOM 744 O O . ASP A 1 92 ? 15.350 -3.054 -24.924 1.00 94.94 92 ASP A O 1
ATOM 748 N N . GLN A 1 93 ? 14.296 -1.544 -23.650 1.00 92.62 93 GLN A N 1
ATOM 749 C CA . GLN A 1 93 ? 14.452 -0.445 -24.607 1.00 92.62 93 GLN A CA 1
ATOM 750 C C . GLN A 1 93 ? 15.914 -0.026 -24.769 1.00 92.62 93 GLN A C 1
ATOM 752 O O . GLN A 1 93 ? 16.356 0.197 -25.895 1.00 92.62 93 GLN A O 1
ATOM 757 N N . ILE A 1 94 ? 16.675 0.048 -23.674 1.00 93.62 94 ILE A N 1
ATOM 758 C CA . ILE A 1 94 ? 18.110 0.354 -23.713 1.00 93.62 94 ILE A CA 1
ATOM 759 C C . ILE A 1 94 ? 18.860 -0.719 -24.504 1.00 93.62 94 ILE A C 1
ATOM 761 O O . ILE A 1 94 ? 19.679 -0.378 -25.354 1.00 93.62 94 ILE A O 1
ATOM 765 N N . GLU A 1 95 ? 18.572 -2.000 -24.271 1.00 93.75 95 GLU A N 1
ATOM 766 C CA . GLU A 1 95 ? 19.216 -3.088 -25.012 1.00 93.75 95 GLU A CA 1
ATOM 767 C C . GLU A 1 95 ? 18.859 -3.065 -26.503 1.00 93.75 95 GLU A C 1
ATOM 769 O O . GLU A 1 95 ? 19.740 -3.211 -27.350 1.00 93.75 95 GLU A O 1
ATOM 774 N N . ARG A 1 96 ? 17.601 -2.774 -26.857 1.00 91.25 96 ARG A N 1
ATOM 775 C CA . ARG A 1 96 ? 17.214 -2.568 -28.264 1.00 91.25 96 ARG A CA 1
ATOM 776 C C . ARG A 1 96 ? 17.964 -1.402 -28.900 1.00 91.25 96 ARG A C 1
ATOM 778 O O . ARG A 1 96 ? 18.527 -1.570 -29.975 1.00 91.25 96 ARG A O 1
ATOM 785 N N . LEU A 1 97 ? 18.032 -0.256 -28.222 1.00 89.25 97 LEU A N 1
ATOM 786 C CA . LEU A 1 97 ? 18.765 0.914 -28.713 1.00 89.25 97 LEU A CA 1
ATOM 787 C C . LEU A 1 97 ? 20.259 0.620 -28.883 1.00 89.25 97 LEU A C 1
ATOM 789 O O . LEU A 1 97 ? 20.849 1.016 -29.884 1.00 89.25 97 LEU A O 1
ATOM 793 N N . ARG A 1 98 ? 20.875 -0.111 -27.946 1.00 89.12 98 ARG A N 1
ATOM 794 C CA . ARG A 1 98 ? 22.272 -0.554 -28.065 1.00 89.12 98 ARG A CA 1
ATOM 795 C C . ARG A 1 98 ? 22.483 -1.432 -29.289 1.00 89.12 98 ARG A C 1
ATOM 797 O O . ARG A 1 98 ? 23.437 -1.20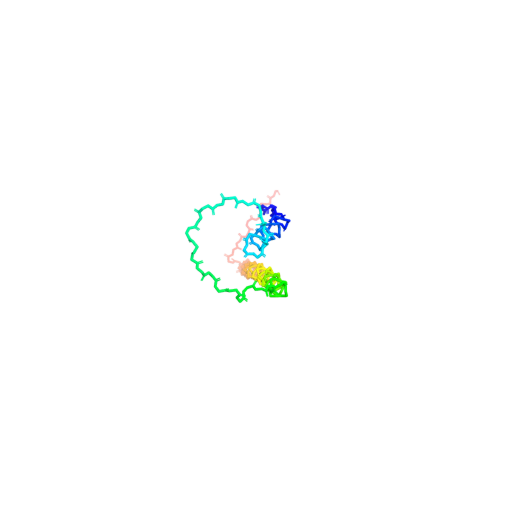5 -30.029 1.00 89.12 98 ARG A O 1
ATOM 804 N N . LEU A 1 99 ? 21.597 -2.400 -29.516 1.00 90.88 99 LEU A N 1
ATOM 805 C CA . LEU A 1 99 ? 21.656 -3.251 -30.701 1.00 90.88 99 LEU A CA 1
ATOM 806 C C . LEU A 1 99 ? 21.478 -2.424 -31.974 1.00 90.88 99 LEU A C 1
ATOM 808 O O . LEU A 1 99 ? 22.237 -2.610 -32.918 1.00 90.88 99 LEU A O 1
ATOM 812 N N . ASP A 1 100 ? 20.528 -1.497 -32.019 1.00 87.06 100 ASP A N 1
ATOM 813 C CA . ASP A 1 100 ? 20.300 -0.671 -33.205 1.00 87.06 100 ASP A CA 1
ATOM 814 C C . ASP A 1 100 ? 21.494 0.248 -33.517 1.00 87.06 100 ASP A C 1
ATOM 816 O O . ASP A 1 100 ? 21.862 0.390 -34.686 1.00 87.06 100 ASP A O 1
ATOM 820 N N . VAL A 1 101 ? 22.164 0.792 -32.497 1.00 87.50 101 VAL A N 1
ATOM 821 C CA . VAL A 1 101 ? 23.434 1.523 -32.658 1.00 87.50 101 VAL A CA 1
ATOM 822 C C . VAL A 1 101 ? 24.544 0.592 -33.158 1.00 87.50 101 VAL A C 1
ATOM 824 O O . VAL A 1 101 ? 25.245 0.927 -34.111 1.00 87.50 101 VAL A O 1
ATOM 827 N N . GLN A 1 102 ? 24.687 -0.602 -32.575 1.00 85.81 102 GLN A N 1
ATOM 828 C CA . GLN A 1 102 ? 25.719 -1.570 -32.969 1.00 85.81 102 GLN A CA 1
ATOM 829 C C . GLN A 1 102 ? 25.550 -2.058 -34.416 1.00 85.81 102 GLN A C 1
ATOM 831 O O . GLN A 1 102 ? 26.536 -2.262 -35.121 1.00 85.81 102 GLN A O 1
ATOM 836 N N . HIS A 1 103 ? 24.309 -2.223 -34.874 1.00 86.00 103 HIS A N 1
ATOM 837 C CA . HIS A 1 103 ? 23.993 -2.611 -36.249 1.00 86.00 103 HIS A CA 1
ATOM 838 C C . HIS A 1 103 ? 23.982 -1.421 -37.225 1.00 86.00 103 HIS A C 1
ATOM 840 O O . HIS A 1 103 ? 23.603 -1.596 -38.384 1.00 86.00 103 HIS A O 1
ATOM 846 N N . GLY A 1 104 ? 24.364 -0.217 -36.778 1.00 78.31 104 GLY A N 1
ATOM 847 C CA . GLY A 1 104 ? 24.419 0.987 -37.610 1.00 78.31 104 GLY A CA 1
ATOM 848 C C . GLY A 1 104 ? 23.051 1.466 -38.103 1.00 78.31 104 GLY A C 1
ATOM 849 O O . GLY A 1 104 ? 22.977 2.209 -39.076 1.00 78.31 104 GLY A O 1
ATOM 850 N N . ARG A 1 105 ? 21.959 1.031 -37.459 1.00 73.12 105 ARG A N 1
ATOM 851 C CA . ARG A 1 105 ? 20.586 1.461 -37.777 1.00 73.12 105 ARG A CA 1
ATOM 852 C C . ARG A 1 105 ? 20.268 2.840 -37.207 1.00 73.12 105 ARG A C 1
ATOM 854 O O . ARG A 1 105 ? 19.341 3.490 -37.679 1.00 73.12 105 ARG A O 1
ATOM 861 N N . ILE A 1 106 ? 21.034 3.275 -36.206 1.00 71.19 106 ILE A N 1
ATOM 862 C CA . ILE A 1 106 ? 20.964 4.604 -35.601 1.00 71.19 106 ILE A CA 1
ATOM 863 C C . ILE A 1 106 ? 22.398 5.127 -35.471 1.00 71.19 106 ILE A C 1
ATOM 865 O O . ILE A 1 106 ? 23.225 4.509 -34.800 1.00 71.19 106 ILE A O 1
ATOM 869 N N . THR A 1 107 ? 22.700 6.260 -36.103 1.00 60.62 107 THR A N 1
ATOM 870 C CA . THR A 1 107 ? 23.967 6.984 -35.937 1.00 60.62 107 THR A CA 1
ATOM 871 C C . THR A 1 107 ? 23.796 8.050 -34.863 1.00 60.62 107 THR A C 1
ATOM 873 O O . THR A 1 107 ? 22.984 8.962 -35.002 1.00 60.62 107 THR A O 1
ATOM 876 N N . LEU A 1 108 ? 24.541 7.924 -33.765 1.00 66.88 108 LEU A N 1
ATOM 877 C CA . LEU A 1 108 ? 24.670 8.997 -32.784 1.00 66.88 108 LEU A CA 1
ATOM 878 C C . LEU A 1 108 ? 25.672 10.007 -33.347 1.00 66.88 108 LEU A C 1
ATOM 880 O O . LEU A 1 108 ? 26.878 9.784 -33.250 1.00 66.88 108 LEU A O 1
ATOM 884 N N . ASP A 1 109 ? 25.175 11.089 -33.947 1.00 63.88 109 ASP A N 1
ATOM 885 C CA . ASP A 1 109 ? 25.999 12.258 -34.263 1.00 63.88 109 ASP A CA 1
ATOM 886 C C . ASP A 1 109 ? 26.446 12.884 -32.937 1.00 63.88 109 ASP A C 1
ATOM 888 O O . ASP A 1 109 ? 25.747 13.694 -32.324 1.00 63.88 109 ASP A O 1
ATOM 892 N N . LEU A 1 110 ? 27.599 12.435 -32.443 1.00 60.78 110 LEU A N 1
ATOM 893 C CA . LEU A 1 110 ? 28.302 13.102 -31.360 1.00 60.78 110 LEU A CA 1
ATOM 894 C C . LEU A 1 110 ? 28.895 14.397 -31.927 1.00 60.78 110 LEU A C 1
ATOM 896 O O . LEU A 1 110 ? 29.678 14.320 -32.877 1.00 60.78 110 LEU A O 1
ATOM 900 N N . PRO A 1 111 ? 28.561 15.576 -31.373 1.00 50.78 111 PRO A N 1
ATOM 901 C CA . PRO A 1 111 ? 29.244 16.801 -31.747 1.00 50.78 111 PRO A CA 1
ATOM 902 C C . PRO A 1 111 ? 30.714 16.670 -31.337 1.00 50.78 111 PRO A C 1
ATOM 904 O O . PRO A 1 111 ? 31.038 16.574 -30.154 1.00 50.78 111 PRO A O 1
ATOM 907 N N . THR A 1 112 ? 31.599 16.596 -32.327 1.00 57.50 112 THR A N 1
ATOM 908 C CA . THR A 1 112 ? 33.030 16.831 -32.144 1.00 57.50 112 THR A CA 1
ATOM 909 C C . THR A 1 112 ? 33.241 18.336 -32.070 1.00 57.50 112 THR A C 1
ATOM 911 O O . THR A 1 112 ? 33.053 19.015 -33.082 1.00 57.50 112 THR A O 1
ATOM 914 N N . ASP A 1 113 ? 33.577 18.826 -30.876 1.00 55.31 113 ASP A N 1
ATOM 915 C CA . ASP A 1 113 ? 34.207 20.139 -30.686 1.00 55.31 113 ASP A CA 1
ATOM 916 C C . ASP A 1 113 ? 35.554 20.223 -31.428 1.00 55.31 113 ASP A C 1
ATOM 918 O O . ASP A 1 113 ? 36.274 19.193 -31.484 1.00 55.31 113 ASP A O 1
#